Protein AF-K5YLR8-F1 (afdb_monomer_lite)

Structure (mmCIF, N/CA/C/O backbone):
data_AF-K5YLR8-F1
#
_entry.id   AF-K5YLR8-F1
#
loop_
_atom_site.group_PDB
_atom_site.id
_atom_site.type_symbol
_atom_site.label_atom_id
_atom_site.label_alt_id
_atom_site.label_comp_id
_atom_site.label_asym_id
_atom_site.label_entity_id
_atom_site.label_seq_id
_atom_site.pdbx_PDB_ins_code
_atom_site.Cartn_x
_atom_site.Cartn_y
_atom_site.Cartn_z
_atom_site.occupancy
_atom_site.B_iso_or_equiv
_atom_site.auth_seq_id
_atom_site.auth_comp_id
_atom_site.auth_asym_id
_atom_site.auth_atom_id
_atom_site.pdbx_PDB_model_num
ATOM 1 N N . MET A 1 1 ? 2.229 18.734 -7.502 1.00 54.44 1 MET A N 1
ATOM 2 C CA . MET A 1 1 ? 1.884 17.653 -8.452 1.00 54.44 1 MET A CA 1
ATOM 3 C C . MET A 1 1 ? 0.857 16.774 -7.764 1.00 54.44 1 MET A C 1
ATOM 5 O O . MET A 1 1 ? 1.043 16.516 -6.584 1.00 54.44 1 MET A O 1
ATOM 9 N N . SER A 1 2 ? -0.233 16.396 -8.428 1.00 61.97 2 SER A N 1
ATOM 10 C CA . SER A 1 2 ? -1.223 15.482 -7.848 1.00 61.97 2 SER A CA 1
ATOM 11 C C . SER A 1 2 ? -0.869 14.034 -8.193 1.00 61.97 2 SER A C 1
ATOM 13 O O . SER A 1 2 ? -0.402 13.747 -9.297 1.00 61.97 2 SER A O 1
ATOM 15 N N . SER A 1 3 ? -1.099 13.131 -7.247 1.00 78.00 3 SER A N 1
ATOM 16 C CA . SER A 1 3 ? -1.013 11.685 -7.450 1.00 78.00 3 SER A CA 1
ATOM 17 C C . SER A 1 3 ? -2.386 11.089 -7.185 1.00 78.00 3 SER A C 1
ATOM 19 O O . SER A 1 3 ? -3.079 11.519 -6.264 1.00 78.00 3 SER A O 1
ATOM 21 N N . ALA A 1 4 ? -2.792 10.114 -7.991 1.00 84.69 4 ALA A N 1
ATOM 22 C CA . ALA A 1 4 ? -3.932 9.280 -7.650 1.00 84.69 4 ALA A CA 1
ATOM 23 C C . ALA A 1 4 ? -3.476 8.310 -6.556 1.00 84.69 4 ALA A C 1
ATOM 25 O O . ALA A 1 4 ? -2.554 7.525 -6.784 1.00 84.69 4 ALA A O 1
ATOM 26 N N . VAL A 1 5 ? -4.093 8.403 -5.380 1.00 88.06 5 VAL A N 1
ATOM 27 C CA . VAL A 1 5 ? -3.802 7.547 -4.226 1.00 88.06 5 VAL A CA 1
ATOM 28 C C . VAL A 1 5 ? -4.951 6.567 -4.061 1.00 88.06 5 VAL A C 1
ATOM 30 O O . VAL A 1 5 ? -6.117 6.955 -4.050 1.00 88.06 5 VAL A O 1
ATOM 33 N N . SER A 1 6 ? -4.620 5.286 -3.982 1.00 89.88 6 SER A N 1
ATOM 34 C CA . SER A 1 6 ? -5.561 4.218 -3.677 1.00 89.88 6 SER A CA 1
ATOM 35 C C . SER A 1 6 ? -5.083 3.508 -2.420 1.00 89.88 6 SER A C 1
ATOM 37 O O . SER A 1 6 ? -4.062 2.829 -2.446 1.00 89.88 6 SER A O 1
ATOM 39 N N . TRP A 1 7 ? -5.835 3.678 -1.338 1.00 92.12 7 TRP A N 1
ATOM 40 C CA . TRP A 1 7 ? -5.604 3.024 -0.056 1.00 92.12 7 TRP A CA 1
ATOM 41 C C . TRP A 1 7 ? -6.664 1.948 0.167 1.00 92.12 7 TRP A C 1
ATOM 43 O O . TRP A 1 7 ? -7.861 2.208 0.013 1.00 92.12 7 TRP A O 1
ATOM 53 N N . LEU A 1 8 ? -6.241 0.743 0.546 1.00 94.25 8 LEU A N 1
ATOM 54 C CA . LEU A 1 8 ? -7.136 -0.316 0.998 1.00 94.25 8 LEU A CA 1
ATOM 55 C C . LEU A 1 8 ? -6.575 -0.966 2.254 1.00 94.25 8 LEU A C 1
ATOM 57 O O . LEU A 1 8 ? -5.470 -1.506 2.246 1.00 94.25 8 LEU A O 1
ATOM 61 N N . GLN A 1 9 ? -7.375 -0.966 3.314 1.00 92.38 9 GLN A N 1
ATOM 62 C CA . GLN A 1 9 ? -7.019 -1.556 4.594 1.00 92.38 9 GLN A CA 1
ATOM 63 C C . GLN A 1 9 ? -8.002 -2.667 4.966 1.00 92.38 9 GLN A C 1
ATOM 65 O O . GLN A 1 9 ? -9.221 -2.504 4.875 1.00 92.38 9 GLN A O 1
ATOM 70 N N . GLY A 1 10 ? -7.432 -3.808 5.355 1.00 90.94 10 GLY A N 1
ATOM 71 C CA . GLY A 1 10 ? -8.123 -4.924 5.986 1.00 90.94 10 GLY A CA 1
ATOM 72 C C . GLY A 1 10 ? -7.959 -4.877 7.510 1.00 90.94 10 GLY A C 1
ATOM 73 O O . GLY A 1 10 ? -7.678 -3.815 8.057 1.00 90.94 10 GLY A O 1
ATOM 74 N N . PRO A 1 11 ? -8.091 -6.010 8.222 1.00 89.81 11 PRO A N 1
ATOM 75 C CA . PRO A 1 11 ? -7.970 -6.015 9.681 1.00 89.81 11 PRO A CA 1
ATOM 76 C C . PRO A 1 11 ? -6.610 -5.499 10.181 1.00 89.81 11 PRO A C 1
ATOM 78 O O . PRO A 1 11 ? -6.561 -4.543 10.945 1.00 89.81 11 PRO A O 1
ATOM 81 N N . GLU A 1 12 ? -5.511 -6.101 9.714 1.00 92.50 12 GLU A N 1
ATOM 82 C CA . GLU A 1 12 ? -4.147 -5.764 10.163 1.00 92.50 12 GLU A CA 1
ATOM 83 C C . GLU A 1 12 ? -3.214 -5.336 9.027 1.00 92.50 12 GLU A C 1
ATOM 85 O O . GLU A 1 12 ? -2.143 -4.798 9.295 1.00 92.50 12 GLU A O 1
ATOM 90 N N . LEU A 1 13 ? -3.584 -5.594 7.766 1.00 97.75 13 LEU A N 1
ATOM 91 C CA . LEU A 1 13 ? -2.745 -5.276 6.608 1.00 97.75 13 LEU A CA 1
ATOM 92 C C . LEU A 1 13 ? -3.381 -4.210 5.740 1.00 97.75 13 LEU A C 1
ATOM 94 O O . LEU A 1 13 ? -4.607 -4.131 5.623 1.00 97.75 13 LEU A O 1
ATOM 98 N N . PHE A 1 14 ? -2.525 -3.464 5.062 1.00 97.38 14 PHE A N 1
ATOM 99 C CA . PHE A 1 14 ? -2.923 -2.439 4.117 1.00 97.38 14 PHE A CA 1
ATOM 100 C C . PHE A 1 14 ? -2.124 -2.534 2.815 1.00 97.38 14 PHE A C 1
ATOM 102 O O . PHE A 1 14 ? -1.049 -3.141 2.757 1.00 97.38 14 PHE A O 1
ATOM 109 N N . VAL A 1 15 ? -2.665 -1.904 1.777 1.00 97.88 15 VAL A N 1
ATOM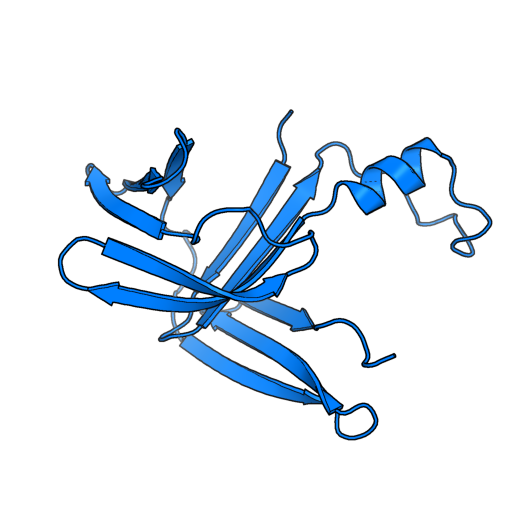 110 C CA . VAL A 1 15 ? -1.974 -1.592 0.528 1.00 97.88 15 VAL A CA 1
ATOM 111 C C . VAL A 1 15 ? -2.248 -0.128 0.180 1.00 97.88 15 VAL A C 1
ATOM 113 O O . VAL A 1 15 ? -3.405 0.285 0.126 1.00 97.88 15 VAL A O 1
ATOM 116 N N . ASP A 1 16 ? -1.183 0.626 -0.084 1.00 95.38 16 ASP A N 1
ATOM 117 C CA . ASP A 1 16 ? -1.211 1.990 -0.616 1.00 95.38 16 ASP A CA 1
ATOM 118 C C . ASP A 1 16 ? -0.538 1.992 -1.998 1.00 95.38 16 ASP A C 1
ATOM 120 O O . ASP A 1 16 ? 0.617 1.582 -2.143 1.00 95.38 16 ASP A O 1
ATOM 124 N N . LEU A 1 17 ? -1.268 2.420 -3.030 1.00 93.69 17 LEU A N 1
ATOM 125 C CA . LEU A 1 17 ? -0.753 2.593 -4.388 1.00 93.69 17 LEU A CA 1
ATOM 126 C C . LEU A 1 17 ? -0.870 4.059 -4.798 1.00 93.69 17 LEU A C 1
ATOM 128 O O . LEU A 1 17 ? -1.969 4.619 -4.802 1.00 93.69 17 LEU A O 1
ATOM 132 N N . ARG A 1 18 ? 0.247 4.661 -5.224 1.00 92.62 18 ARG A N 1
ATOM 133 C CA . ARG A 1 18 ? 0.295 6.063 -5.658 1.00 92.62 18 ARG A CA 1
ATOM 134 C C . ARG A 1 18 ? 0.830 6.165 -7.074 1.00 92.62 18 ARG A C 1
ATOM 136 O O . ARG A 1 18 ? 1.981 5.836 -7.359 1.00 92.62 18 ARG A O 1
ATOM 143 N N . GLN A 1 19 ? -0.007 6.659 -7.974 1.00 91.00 19 GLN A N 1
ATOM 144 C CA . GLN A 1 19 ? 0.357 6.851 -9.373 1.00 91.00 19 GLN A CA 1
ATOM 145 C C . GLN A 1 19 ? 0.427 8.344 -9.684 1.00 91.00 19 GLN A C 1
ATOM 147 O O . GLN A 1 19 ? -0.502 9.073 -9.319 1.00 91.00 19 GLN A O 1
ATOM 152 N N . PRO A 1 20 ? 1.480 8.825 -10.369 1.00 91.38 20 PRO A N 1
ATOM 153 C CA . PRO A 1 20 ? 1.514 10.210 -10.806 1.00 91.38 20 PRO A CA 1
ATOM 154 C C . PRO A 1 20 ? 0.323 10.505 -11.722 1.00 91.38 20 PRO A C 1
ATOM 156 O O . PRO A 1 20 ? -0.129 9.642 -12.481 1.00 91.38 20 PRO A O 1
ATOM 159 N N . ALA A 1 21 ? -0.187 11.735 -11.683 1.00 87.88 21 ALA A N 1
ATOM 160 C CA . ALA A 1 21 ? -1.197 12.174 -12.638 1.00 87.88 21 ALA A CA 1
ATOM 161 C C . ALA A 1 21 ? -0.702 12.065 -14.097 1.00 87.88 21 ALA A C 1
ATOM 163 O O . ALA A 1 21 ? 0.484 11.865 -14.366 1.00 87.88 21 ALA A O 1
ATOM 164 N N . ALA A 1 22 ? -1.627 12.221 -15.048 1.00 87.62 22 ALA A N 1
ATOM 165 C CA . ALA A 1 22 ? -1.334 12.237 -16.484 1.00 87.62 22 ALA A CA 1
ATOM 166 C C . ALA A 1 22 ? -0.597 10.979 -16.986 1.00 87.62 22 ALA A C 1
ATOM 168 O O . ALA A 1 22 ? 0.411 11.070 -17.686 1.00 87.62 22 ALA A O 1
ATOM 169 N N . ARG A 1 23 ? -1.123 9.795 -16.636 1.00 87.25 23 ARG A N 1
ATOM 170 C CA . ARG A 1 23 ? -0.604 8.506 -17.111 1.00 87.25 23 ARG A CA 1
ATOM 171 C C . ARG A 1 23 ? -0.457 8.495 -18.644 1.00 87.25 23 ARG A C 1
ATOM 173 O O . ARG A 1 23 ? -1.472 8.626 -19.331 1.00 87.25 23 ARG A O 1
ATOM 180 N N . PRO A 1 24 ? 0.755 8.267 -19.186 1.00 85.50 24 PRO A N 1
ATOM 181 C CA . PRO A 1 24 ? 0.956 8.090 -20.618 1.00 85.50 24 PRO A CA 1
ATOM 182 C C . PRO A 1 24 ? 0.218 6.857 -21.154 1.00 85.50 24 PRO A C 1
ATOM 184 O O . PRO A 1 24 ? 0.021 5.866 -20.447 1.00 85.50 24 PRO A O 1
ATOM 187 N N . GLY A 1 25 ? -0.162 6.889 -22.430 1.00 84.56 25 GLY A N 1
ATOM 188 C CA . GLY A 1 25 ? -0.667 5.704 -23.118 1.00 84.56 25 GLY A CA 1
ATOM 189 C C . GLY A 1 25 ? 0.460 4.701 -23.376 1.00 84.56 25 GLY A C 1
ATOM 190 O O . GLY A 1 25 ? 1.445 5.041 -24.021 1.00 84.56 25 GLY A O 1
ATOM 191 N N . PHE A 1 26 ? 0.301 3.459 -22.907 1.00 84.50 26 PHE A N 1
ATOM 192 C CA . PHE A 1 26 ? 1.281 2.376 -23.109 1.00 84.50 26 PHE A CA 1
ATOM 193 C C . PHE A 1 26 ? 0.834 1.326 -24.139 1.00 84.50 26 PHE A C 1
ATOM 195 O O . PHE A 1 26 ? 1.564 0.378 -24.402 1.00 84.50 26 PHE A O 1
ATOM 202 N N . CYS A 1 27 ? -0.357 1.468 -24.732 1.00 78.94 27 CYS A N 1
ATOM 203 C CA . CYS A 1 27 ? -0.949 0.463 -25.626 1.00 78.94 27 CYS A CA 1
ATOM 204 C C . CYS A 1 27 ? -0.121 0.168 -26.888 1.00 78.94 27 CYS A C 1
ATOM 206 O O . CYS A 1 27 ? -0.277 -0.899 -27.472 1.00 78.94 27 CYS A O 1
ATOM 208 N N . LEU A 1 28 ? 0.752 1.094 -27.292 1.00 77.12 28 LEU A N 1
ATOM 209 C CA . LEU A 1 28 ? 1.606 0.981 -28.475 1.00 77.12 28 LEU A CA 1
ATOM 210 C C . LEU A 1 28 ? 3.094 0.851 -28.126 1.00 77.12 28 LEU A C 1
ATOM 212 O O . LEU A 1 28 ? 3.926 1.069 -28.999 1.00 77.12 28 LEU A O 1
ATOM 216 N N . VAL A 1 29 ? 3.441 0.536 -26.871 1.00 80.69 29 VAL A N 1
ATOM 217 C CA . VAL A 1 29 ? 4.831 0.315 -26.446 1.00 80.69 29 VAL A CA 1
ATOM 218 C C . VAL A 1 29 ? 5.070 -1.198 -26.324 1.00 80.69 29 VAL A C 1
ATOM 220 O O . VAL A 1 29 ? 4.631 -1.795 -25.341 1.00 80.69 29 VAL A O 1
ATOM 223 N N . PRO A 1 30 ? 5.739 -1.841 -27.303 1.00 76.25 30 PRO A N 1
ATOM 224 C CA . PRO A 1 30 ? 5.926 -3.295 -27.322 1.00 76.25 30 PRO A CA 1
ATOM 225 C C . PRO A 1 30 ? 6.810 -3.829 -26.187 1.00 76.25 30 PRO A C 1
ATOM 227 O O . PRO A 1 30 ? 6.746 -5.015 -25.867 1.00 76.25 30 PRO A O 1
ATOM 230 N N . GLY A 1 31 ? 7.636 -2.980 -25.571 1.00 82.56 31 GLY A N 1
ATOM 231 C CA . GLY A 1 31 ? 8.465 -3.356 -24.431 1.00 82.56 31 GLY A CA 1
ATOM 232 C C . GLY A 1 31 ? 9.233 -2.188 -23.816 1.00 82.56 31 GLY A C 1
ATOM 233 O O . GLY A 1 31 ? 9.263 -1.085 -24.358 1.00 82.56 31 GLY A O 1
ATOM 234 N N . PHE A 1 32 ? 9.888 -2.450 -22.680 1.00 81.69 32 PHE A N 1
ATOM 235 C CA . PHE A 1 32 ? 10.615 -1.437 -21.902 1.00 81.69 32 PHE A CA 1
ATOM 236 C C . PHE A 1 32 ? 11.654 -0.661 -22.719 1.00 81.69 32 PHE A C 1
ATOM 238 O O . PHE A 1 32 ? 11.757 0.548 -22.565 1.00 81.69 32 PHE A O 1
ATOM 245 N N . ALA A 1 33 ? 12.366 -1.325 -23.635 1.00 86.62 33 ALA A N 1
ATOM 246 C CA . ALA A 1 33 ? 13.408 -0.702 -24.457 1.00 86.62 33 ALA A CA 1
ATOM 247 C C . ALA A 1 33 ? 12.893 0.374 -25.437 1.00 86.62 33 ALA A C 1
ATOM 249 O O . ALA A 1 33 ? 13.690 1.041 -26.088 1.00 86.62 33 ALA A O 1
ATO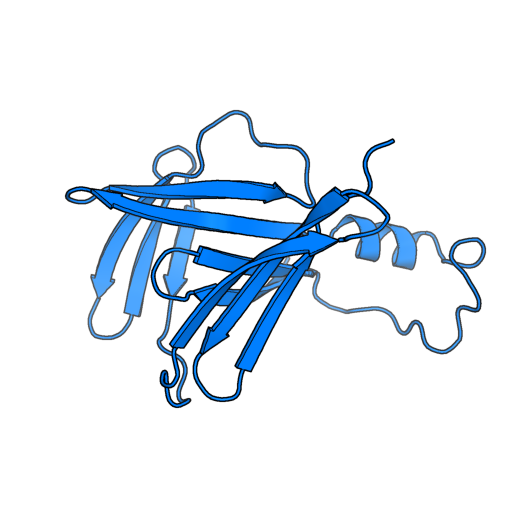M 250 N N . GLN A 1 34 ? 11.574 0.508 -25.590 1.00 88.00 34 GLN A N 1
ATOM 251 C CA . GLN A 1 34 ? 10.926 1.458 -26.499 1.00 88.00 34 GLN A CA 1
ATOM 252 C C . GLN A 1 34 ? 10.137 2.531 -25.739 1.00 88.00 34 GLN A C 1
ATOM 254 O O . GLN A 1 34 ? 9.343 3.259 -26.338 1.00 88.00 34 GLN A O 1
ATOM 259 N N . LEU A 1 35 ? 10.320 2.626 -24.419 1.00 90.06 35 LEU A N 1
ATOM 260 C CA . LEU A 1 35 ? 9.742 3.708 -23.638 1.00 90.06 35 LEU A CA 1
ATOM 261 C C . LEU A 1 35 ? 10.427 5.028 -23.997 1.00 90.06 35 LEU A C 1
ATOM 263 O O . LEU A 1 35 ? 11.642 5.110 -24.156 1.00 90.06 35 LEU A O 1
ATOM 267 N N . SER A 1 36 ? 9.634 6.091 -24.115 1.00 89.62 36 SER A N 1
ATOM 268 C CA . SER A 1 36 ? 10.199 7.435 -24.136 1.00 89.62 36 SER A CA 1
ATOM 269 C C . SER A 1 36 ? 10.707 7.792 -22.741 1.00 89.62 36 SER A C 1
ATOM 271 O O . SER A 1 36 ? 10.144 7.345 -21.742 1.00 89.62 36 SER A O 1
ATOM 273 N N . ILE A 1 37 ? 11.692 8.687 -22.657 1.00 90.19 37 ILE A N 1
ATOM 274 C CA . ILE A 1 37 ? 12.194 9.213 -21.375 1.00 90.19 37 ILE A CA 1
ATOM 275 C C . ILE A 1 37 ? 11.045 9.740 -20.499 1.00 90.19 37 ILE A C 1
ATOM 277 O O . ILE A 1 37 ? 11.032 9.529 -19.288 1.00 90.19 37 ILE A O 1
ATOM 281 N N . ALA A 1 38 ? 10.041 10.391 -21.097 1.00 89.44 38 ALA A N 1
ATOM 282 C CA . ALA A 1 38 ? 8.868 10.868 -20.366 1.00 89.44 38 ALA A CA 1
ATOM 283 C C . ALA A 1 38 ? 8.048 9.717 -19.752 1.00 89.44 38 ALA A C 1
ATOM 285 O O . ALA A 1 38 ? 7.592 9.823 -18.614 1.00 89.44 38 ALA A O 1
ATOM 286 N N . ALA A 1 39 ? 7.881 8.610 -20.480 1.00 90.38 39 ALA A N 1
ATOM 287 C CA . ALA A 1 39 ? 7.178 7.430 -19.990 1.00 90.38 39 ALA A CA 1
ATOM 288 C C . ALA A 1 39 ? 7.978 6.695 -18.902 1.00 90.38 39 ALA A C 1
ATOM 290 O O . ALA A 1 39 ? 7.399 6.293 -17.894 1.00 90.38 39 ALA A O 1
ATOM 291 N N . GLU A 1 40 ? 9.298 6.577 -19.059 1.00 91.25 40 GLU A N 1
ATOM 292 C CA . GLU A 1 40 ? 10.191 6.030 -18.027 1.00 91.25 40 GLU A CA 1
ATOM 293 C C . GLU A 1 40 ? 10.155 6.871 -16.750 1.00 91.25 40 GLU A C 1
ATOM 295 O O . GLU A 1 40 ? 9.977 6.333 -15.659 1.00 91.25 40 GLU A O 1
ATOM 300 N N . THR A 1 41 ? 10.240 8.196 -16.887 1.00 91.31 41 THR A N 1
ATOM 301 C CA . THR A 1 41 ? 10.170 9.141 -15.762 1.00 91.31 41 THR A CA 1
ATOM 302 C C . THR A 1 41 ? 8.838 9.015 -15.027 1.00 91.31 41 THR A C 1
ATOM 304 O O . THR A 1 41 ? 8.805 8.984 -13.797 1.00 91.31 41 THR A O 1
ATOM 307 N N . TRP A 1 42 ? 7.730 8.884 -15.763 1.00 92.25 42 TRP A N 1
ATOM 308 C CA . TRP A 1 42 ? 6.417 8.661 -15.161 1.00 92.25 42 TRP A CA 1
ATOM 309 C C . TRP A 1 42 ? 6.350 7.323 -14.411 1.00 92.25 42 TRP A C 1
ATOM 311 O O . TRP A 1 42 ? 5.879 7.279 -13.275 1.00 92.25 42 TRP A O 1
ATOM 321 N N . LEU A 1 43 ? 6.858 6.237 -15.009 1.00 89.94 43 LEU A N 1
ATOM 322 C CA . LEU A 1 43 ? 6.889 4.915 -14.374 1.00 89.94 43 LEU A CA 1
ATOM 323 C C . LEU A 1 43 ? 7.744 4.908 -13.103 1.00 89.94 43 LEU A C 1
ATOM 325 O O . LEU A 1 43 ? 7.335 4.293 -12.118 1.00 89.94 43 LEU A O 1
ATOM 329 N N . ALA A 1 44 ? 8.888 5.596 -13.117 1.00 90.25 44 ALA A N 1
ATOM 330 C CA . ALA A 1 44 ? 9.787 5.740 -11.973 1.00 90.25 44 ALA A CA 1
ATOM 331 C C . ALA A 1 44 ? 9.180 6.586 -10.842 1.00 90.25 44 ALA A C 1
ATOM 333 O O . ALA A 1 44 ? 9.507 6.384 -9.673 1.00 90.25 44 ALA A O 1
ATOM 334 N N . GLY A 1 45 ? 8.271 7.504 -11.180 1.00 90.69 45 GLY A N 1
ATOM 335 C CA . GLY A 1 45 ? 7.527 8.309 -10.215 1.00 90.69 45 GLY A CA 1
ATOM 336 C C . GLY A 1 45 ? 6.403 7.560 -9.495 1.00 90.69 45 GLY A C 1
ATOM 337 O O . GLY A 1 45 ? 5.820 8.115 -8.564 1.00 90.69 45 GLY A O 1
ATOM 338 N N . GLN A 1 46 ? 6.073 6.328 -9.900 1.00 91.69 46 GLN A N 1
ATOM 339 C CA . GLN A 1 46 ? 5.106 5.504 -9.173 1.00 91.69 46 GLN A CA 1
ATOM 340 C C . GLN A 1 46 ? 5.631 5.162 -7.783 1.00 91.69 46 GLN A C 1
ATOM 342 O O . GLN A 1 46 ? 6.791 4.793 -7.609 1.00 91.69 46 GLN A O 1
ATOM 347 N N . GLN A 1 47 ? 4.758 5.258 -6.793 1.00 92.81 47 GLN A N 1
ATOM 348 C CA . GLN A 1 47 ? 5.063 4.921 -5.411 1.00 92.81 47 GLN A CA 1
ATOM 349 C C . GLN A 1 47 ? 4.013 3.944 -4.894 1.00 92.81 47 GLN A C 1
ATOM 351 O O . GLN A 1 47 ? 2.986 3.688 -5.528 1.00 92.81 47 GLN A O 1
ATOM 356 N N . GLY A 1 48 ? 4.280 3.389 -3.728 1.00 93.69 48 GLY A N 1
ATOM 357 C CA . GLY A 1 48 ? 3.341 2.524 -3.047 1.00 93.69 48 GLY A CA 1
ATOM 358 C C . GLY A 1 48 ? 4.069 1.583 -2.118 1.00 93.69 48 GLY A C 1
ATOM 359 O O . GLY A 1 48 ? 5.261 1.312 -2.283 1.00 93.69 48 GLY A O 1
ATOM 360 N N . PHE A 1 49 ? 3.336 1.112 -1.131 1.00 95.75 49 PHE A N 1
ATOM 361 C CA . PHE A 1 49 ? 3.855 0.256 -0.090 1.00 95.75 49 PHE A CA 1
ATOM 362 C C . PHE A 1 49 ? 2.715 -0.555 0.524 1.00 95.75 49 PHE A C 1
ATOM 364 O O . PHE A 1 49 ? 1.533 -0.245 0.370 1.00 95.75 49 PHE A O 1
ATOM 371 N N . ALA A 1 50 ? 3.073 -1.651 1.177 1.00 97.75 50 ALA A N 1
ATOM 372 C CA . ALA A 1 50 ? 2.129 -2.535 1.838 1.00 97.75 50 ALA A CA 1
ATOM 373 C C . ALA A 1 50 ? 2.782 -3.181 3.053 1.00 97.75 50 ALA A C 1
ATOM 375 O O . ALA A 1 50 ? 3.998 -3.391 3.087 1.00 97.75 50 ALA A O 1
ATOM 376 N N . GLY A 1 51 ? 1.967 -3.536 4.037 1.00 97.56 51 GLY A N 1
ATOM 377 C CA . GLY A 1 51 ? 2.456 -4.149 5.263 1.00 97.56 51 GLY A CA 1
ATOM 378 C C . GLY A 1 51 ? 1.416 -4.135 6.364 1.00 97.56 51 GLY A C 1
ATOM 379 O O . GLY A 1 51 ? 0.217 -4.156 6.075 1.00 97.56 51 GLY A O 1
ATOM 380 N N . SER A 1 52 ? 1.876 -4.121 7.612 1.00 97.44 52 SER A N 1
ATOM 381 C CA . SER A 1 52 ? 1.019 -4.068 8.793 1.00 97.44 52 SER A CA 1
ATOM 382 C C . SER A 1 52 ? 0.730 -2.644 9.242 1.00 97.44 52 SER A C 1
ATOM 384 O O . SER A 1 52 ? 1.602 -1.776 9.250 1.00 97.44 52 SER A O 1
ATOM 386 N N . PHE A 1 53 ? -0.505 -2.438 9.678 1.00 95.62 53 PHE A N 1
ATOM 387 C CA . PHE A 1 53 ? -0.963 -1.209 10.299 1.00 95.62 53 PHE A CA 1
ATOM 388 C C . PHE A 1 53 ? -1.282 -1.472 11.769 1.00 95.62 53 PHE A C 1
ATOM 390 O O . PHE A 1 53 ? -2.006 -2.413 12.099 1.00 95.62 53 PHE A O 1
ATOM 397 N N . HIS A 1 54 ? -0.742 -0.640 12.655 1.00 94.50 54 HIS A N 1
ATOM 398 C CA . HIS A 1 54 ? -0.981 -0.742 14.088 1.00 94.50 54 HIS A CA 1
ATOM 399 C C . HIS A 1 54 ? -1.310 0.626 14.675 1.00 94.50 54 HIS A C 1
ATOM 401 O O . HIS A 1 54 ? -0.678 1.619 14.324 1.00 94.50 54 HIS A O 1
ATOM 407 N N . VAL A 1 55 ? -2.265 0.667 15.604 1.00 92.81 55 VAL A N 1
ATOM 408 C CA . VAL A 1 55 ? -2.586 1.871 16.376 1.00 92.81 55 VAL A CA 1
ATOM 409 C C . VAL A 1 55 ? -2.431 1.561 17.855 1.00 92.81 55 VAL A C 1
ATOM 411 O O . VAL A 1 55 ? -3.122 0.695 18.390 1.00 92.81 55 VAL A O 1
ATOM 414 N N . ALA A 1 56 ? -1.548 2.302 18.519 1.00 92.75 56 ALA A N 1
ATOM 415 C CA . ALA A 1 56 ? -1.370 2.263 19.962 1.00 92.75 56 ALA A CA 1
ATOM 416 C C . ALA A 1 56 ? -1.600 3.662 20.539 1.00 92.75 56 ALA A C 1
ATOM 418 O O . ALA A 1 56 ? -0.898 4.614 20.196 1.00 92.75 56 ALA A O 1
ATOM 419 N N . GLN A 1 57 ? -2.576 3.781 21.443 1.00 87.44 57 GLN A N 1
ATOM 420 C CA . GLN A 1 57 ? -3.012 5.056 22.026 1.00 87.44 57 GLN A CA 1
ATOM 421 C C . GLN A 1 57 ? -3.463 6.050 20.943 1.00 87.44 57 GLN A C 1
ATOM 423 O O . GLN A 1 57 ? -4.587 5.948 20.468 1.00 87.44 57 GLN A O 1
ATOM 428 N N . ASN A 1 58 ? -2.591 6.982 20.550 1.00 86.56 58 ASN A N 1
ATOM 429 C CA . ASN A 1 58 ? -2.843 7.970 19.499 1.00 86.56 58 ASN A CA 1
ATOM 430 C C . ASN A 1 58 ? -1.786 7.934 18.380 1.00 86.56 58 ASN A C 1
ATOM 432 O O . ASN A 1 58 ? -1.693 8.860 17.580 1.00 86.56 58 ASN A O 1
ATOM 436 N N . ARG A 1 59 ? -0.942 6.898 18.361 1.00 94.56 59 ARG A N 1
ATOM 437 C CA . ARG A 1 59 ? 0.099 6.705 17.354 1.00 94.56 59 ARG A CA 1
ATOM 438 C C . ARG A 1 59 ? -0.332 5.601 16.408 1.00 94.56 59 ARG A C 1
ATOM 440 O O . ARG A 1 59 ? -0.513 4.463 16.839 1.00 94.56 59 ARG A O 1
ATOM 447 N N . ALA A 1 60 ? -0.464 5.955 15.142 1.00 95.25 60 ALA A N 1
ATOM 448 C CA . ALA A 1 60 ? -0.550 5.015 14.047 1.00 95.25 60 ALA A CA 1
ATOM 449 C C . ALA A 1 60 ? 0.858 4.750 13.501 1.00 95.25 60 ALA A C 1
ATOM 451 O O . ALA A 1 60 ? 1.661 5.676 13.353 1.00 95.25 60 ALA A O 1
ATOM 452 N N . THR A 1 61 ? 1.153 3.482 13.234 1.00 95.88 61 THR A N 1
ATOM 453 C CA . THR A 1 61 ? 2.430 3.020 12.692 1.00 95.88 61 THR A CA 1
ATOM 454 C C . THR A 1 61 ? 2.166 2.148 11.472 1.00 95.88 61 THR A C 1
ATOM 456 O O . THR A 1 61 ? 1.424 1.161 11.543 1.00 95.88 61 THR A O 1
ATOM 459 N N . TRP A 1 62 ? 2.832 2.486 10.372 1.00 95.31 62 TRP A N 1
ATOM 460 C CA . TRP A 1 62 ? 2.796 1.765 9.108 1.00 95.31 62 TRP A CA 1
ATOM 461 C C . TRP A 1 62 ? 4.111 1.010 8.926 1.00 95.31 62 TRP A C 1
ATOM 463 O O . TRP A 1 62 ? 5.148 1.566 8.569 1.00 95.31 62 TRP A O 1
ATOM 473 N N . GLN A 1 63 ? 4.093 -0.294 9.185 1.00 95.44 63 GLN A N 1
ATOM 474 C CA . GLN A 1 63 ? 5.264 -1.141 8.975 1.00 95.44 63 GLN A CA 1
ATOM 475 C C . GLN A 1 63 ? 5.292 -1.607 7.525 1.00 95.44 63 GLN A C 1
ATOM 477 O O . GLN A 1 63 ? 4.526 -2.484 7.136 1.00 95.44 63 GLN A O 1
ATOM 482 N N . ARG A 1 64 ? 6.177 -1.021 6.717 1.00 94.81 64 ARG A N 1
ATOM 483 C CA . ARG A 1 64 ? 6.287 -1.318 5.284 1.00 94.81 64 ARG A CA 1
ATOM 484 C C . ARG A 1 64 ? 7.073 -2.610 5.049 1.00 94.81 64 ARG A C 1
ATOM 486 O O . ARG A 1 64 ? 8.295 -2.634 5.156 1.00 94.81 64 ARG A O 1
ATOM 493 N N . GLU A 1 65 ? 6.367 -3.689 4.719 1.00 95.25 65 GLU A N 1
ATOM 494 C CA . GLU A 1 65 ? 6.961 -4.981 4.332 1.00 95.25 65 GLU A CA 1
ATOM 495 C C . GLU A 1 65 ? 7.339 -5.015 2.844 1.00 95.25 65 GLU A C 1
ATOM 497 O O . GLU A 1 65 ? 8.281 -5.698 2.440 1.00 95.25 65 GLU A O 1
ATOM 502 N N . ILE A 1 66 ? 6.588 -4.282 2.023 1.00 95.56 66 ILE A N 1
ATOM 503 C CA . ILE A 1 66 ? 6.845 -4.047 0.604 1.00 95.56 66 ILE A CA 1
ATOM 504 C C . ILE A 1 66 ? 6.879 -2.534 0.407 1.00 95.56 66 ILE A C 1
ATOM 506 O O . ILE A 1 66 ? 5.926 -1.860 0.786 1.00 95.56 66 ILE A O 1
ATOM 510 N N . ASP A 1 67 ? 7.935 -2.017 -0.220 1.00 94.31 67 ASP A N 1
ATOM 511 C CA . ASP A 1 67 ? 8.035 -0.614 -0.634 1.00 94.31 67 ASP A CA 1
ATOM 512 C C . ASP A 1 67 ? 8.544 -0.540 -2.083 1.00 94.31 67 ASP A C 1
ATOM 514 O O . ASP A 1 67 ? 9.456 -1.277 -2.487 1.00 94.31 67 ASP A O 1
ATOM 518 N N . TYR A 1 68 ? 7.906 0.300 -2.896 1.00 92.56 68 TYR A N 1
ATOM 519 C CA . TYR A 1 68 ? 8.291 0.534 -4.286 1.00 92.56 68 TYR A CA 1
ATOM 520 C C . TYR A 1 68 ? 9.294 1.673 -4.448 1.00 92.56 68 TYR A C 1
ATOM 522 O O . TYR A 1 68 ? 9.936 1.746 -5.502 1.00 92.56 68 TYR A O 1
ATOM 530 N N . GLN A 1 69 ? 9.489 2.480 -3.406 1.00 89.81 69 GLN A N 1
ATOM 531 C CA . GLN A 1 69 ? 10.524 3.499 -3.304 1.00 89.81 69 GLN A CA 1
ATOM 532 C C . GLN A 1 69 ? 11.569 3.102 -2.246 1.00 89.81 69 GLN A C 1
ATOM 534 O O . GLN A 1 69 ? 11.321 2.229 -1.412 1.00 89.81 69 GLN A O 1
ATOM 539 N N . PRO A 1 70 ? 12.783 3.678 -2.287 1.00 87.81 70 PRO A N 1
ATOM 540 C CA . PRO A 1 70 ? 13.751 3.491 -1.214 1.00 87.81 70 PRO A CA 1
ATOM 541 C C . PRO A 1 70 ? 13.152 3.914 0.137 1.00 87.81 70 PRO A C 1
ATOM 543 O O . PRO A 1 70 ? 12.448 4.926 0.186 1.00 87.81 70 PRO A O 1
ATOM 546 N N . PRO A 1 71 ? 13.435 3.182 1.230 1.00 84.75 71 PRO A N 1
ATOM 547 C CA . PRO A 1 71 ? 12.927 3.544 2.544 1.00 84.75 71 PRO A CA 1
ATOM 548 C C . PRO A 1 71 ? 13.413 4.942 2.940 1.00 84.75 71 PRO A C 1
ATOM 550 O O . PRO A 1 71 ? 14.568 5.310 2.705 1.00 84.75 71 PRO A O 1
ATOM 553 N N . GLY A 1 72 ? 12.514 5.718 3.544 1.00 82.94 72 GLY A N 1
ATOM 554 C CA . GLY A 1 72 ? 12.837 7.031 4.090 1.00 82.94 72 GLY A CA 1
ATOM 555 C C . GLY A 1 72 ? 13.750 6.950 5.323 1.00 82.94 72 GLY A C 1
ATOM 556 O O . GLY A 1 72 ? 13.939 5.877 5.897 1.00 82.94 72 GLY A O 1
ATOM 557 N N . PRO A 1 73 ? 14.311 8.090 5.766 1.00 87.12 73 PRO A N 1
ATOM 558 C CA . PRO A 1 73 ? 15.207 8.142 6.923 1.00 87.12 73 PRO A CA 1
ATOM 559 C C . PRO A 1 73 ? 14.487 7.962 8.269 1.00 87.12 73 PRO A C 1
ATOM 561 O O . PRO A 1 73 ? 15.142 7.750 9.288 1.00 87.12 73 PRO A O 1
ATOM 564 N N . THR A 1 74 ? 13.159 8.078 8.292 1.00 90.94 74 THR A N 1
ATOM 565 C CA . THR A 1 74 ? 12.340 8.031 9.506 1.00 90.94 74 THR A CA 1
ATOM 566 C C . THR A 1 74 ? 11.268 6.947 9.405 1.00 90.94 74 THR A C 1
ATOM 568 O O . THR A 1 74 ? 10.848 6.617 8.293 1.00 90.94 74 THR A O 1
ATOM 571 N N . PRO A 1 75 ? 10.787 6.414 10.543 1.00 90.94 75 PRO A N 1
ATOM 572 C CA . PRO A 1 75 ? 9.614 5.547 10.566 1.00 90.94 75 PRO A CA 1
ATOM 573 C C . PRO A 1 75 ? 8.394 6.212 9.921 1.00 90.94 75 PRO A C 1
ATOM 575 O O . PRO A 1 75 ? 8.249 7.436 9.967 1.00 90.94 75 PRO A O 1
ATOM 578 N N . ASP A 1 76 ? 7.510 5.392 9.360 1.00 92.88 76 ASP A N 1
ATOM 579 C CA . ASP A 1 76 ? 6.218 5.842 8.853 1.00 92.88 76 ASP A CA 1
ATOM 580 C C . ASP A 1 76 ? 5.195 5.809 9.993 1.00 92.88 76 ASP A C 1
ATOM 582 O O . ASP A 1 76 ? 4.694 4.750 10.387 1.00 92.88 76 ASP A O 1
ATOM 586 N N . GLU A 1 77 ? 4.997 6.971 10.614 1.00 95.81 77 GLU A N 1
ATOM 587 C CA . GLU A 1 77 ? 4.161 7.151 11.796 1.00 95.81 77 GLU A CA 1
ATOM 588 C C . GLU A 1 77 ? 3.461 8.505 11.781 1.00 95.81 77 GLU A C 1
ATOM 590 O O . GLU A 1 77 ? 3.992 9.513 11.301 1.00 95.81 77 GLU A O 1
ATOM 595 N N . GLY A 1 78 ? 2.301 8.530 12.421 1.00 96.00 78 GLY A N 1
ATOM 596 C CA . GLY A 1 78 ? 1.400 9.665 12.433 1.00 96.00 78 GLY A CA 1
ATOM 597 C C . GLY A 1 78 ? 0.383 9.562 13.557 1.00 96.00 78 GLY A C 1
ATOM 598 O O . GLY A 1 78 ? 0.300 8.561 14.277 1.00 96.00 78 GLY A O 1
ATOM 599 N N . THR A 1 79 ? -0.378 10.629 13.730 1.00 96.69 79 THR A N 1
ATOM 600 C CA . THR A 1 79 ? -1.536 10.668 14.620 1.00 96.69 79 THR A CA 1
ATOM 601 C C . THR A 1 79 ? -2.810 10.688 13.790 1.00 96.69 79 THR A C 1
ATOM 603 O O . THR A 1 79 ? -2.838 11.240 12.691 1.00 96.69 79 THR A O 1
ATOM 606 N N . LEU A 1 80 ? -3.864 10.068 14.319 1.00 94.06 80 LEU A N 1
ATOM 607 C CA . LEU A 1 80 ? -5.159 9.962 13.658 1.00 94.06 80 LEU A CA 1
ATOM 608 C C . LEU A 1 80 ? -6.232 10.618 14.521 1.00 94.06 80 LEU A C 1
ATOM 610 O O . LEU A 1 80 ? -6.386 10.280 15.693 1.00 94.06 80 LEU A O 1
ATOM 614 N N . SER A 1 81 ? -7.000 11.530 13.938 1.00 93.88 81 SER A N 1
ATOM 615 C CA . SER A 1 81 ? -8.109 12.203 14.617 1.00 93.88 81 SER A CA 1
ATOM 616 C C . SER A 1 81 ? -9.313 12.345 13.700 1.00 93.88 81 SER A C 1
ATOM 618 O O . SER A 1 81 ? -9.165 12.549 12.501 1.00 93.88 81 SER A O 1
ATOM 620 N N . TRP A 1 82 ? -10.517 12.265 14.258 1.00 93.62 82 TRP A N 1
ATOM 621 C CA . TRP A 1 82 ? -11.748 12.440 13.491 1.00 93.62 82 TRP A CA 1
ATOM 622 C C . TRP A 1 82 ? -12.215 13.896 13.488 1.00 93.62 82 TRP A C 1
ATOM 624 O O . TRP A 1 82 ? -12.432 14.484 14.547 1.00 93.62 82 TRP A O 1
ATOM 634 N N . GLU A 1 83 ? -12.466 14.431 12.295 1.00 95.25 83 GLU A N 1
ATOM 635 C CA . GLU A 1 83 ? -13.165 15.695 12.061 1.00 95.25 83 GLU A CA 1
ATOM 636 C C . GLU A 1 83 ? -14.489 15.410 11.336 1.00 95.25 83 GLU A C 1
ATOM 638 O O . GLU A 1 83 ? -14.569 15.293 10.109 1.00 95.25 83 GLU A O 1
ATOM 643 N N . GLY A 1 84 ? -15.562 15.227 12.110 1.00 93.56 84 GLY A N 1
ATOM 644 C CA . GLY A 1 84 ? -16.851 14.794 11.571 1.00 93.56 84 GLY A CA 1
ATOM 645 C C . GLY A 1 84 ? -16.766 13.387 10.966 1.00 93.56 84 GLY A C 1
ATOM 646 O O . GLY A 1 84 ? -16.659 12.411 11.701 1.00 93.56 84 GLY A O 1
ATOM 647 N N . LYS A 1 85 ? -16.845 13.285 9.632 1.00 91.31 85 LYS A N 1
ATOM 648 C CA . LYS A 1 85 ? -16.714 12.020 8.873 1.00 91.31 85 LYS A CA 1
ATOM 649 C C . LYS A 1 85 ? -15.365 11.868 8.162 1.00 91.31 85 LYS A C 1
ATOM 651 O O . LYS A 1 85 ? -15.174 10.912 7.415 1.00 91.31 85 LYS A O 1
ATOM 656 N N . THR A 1 86 ? -14.464 12.824 8.350 1.00 91.88 86 THR A N 1
ATOM 657 C CA . THR A 1 86 ? -13.127 12.807 7.762 1.00 91.88 86 THR A CA 1
ATOM 658 C C . THR A 1 86 ? -12.147 12.320 8.817 1.00 91.88 86 THR A C 1
ATOM 660 O O . THR A 1 86 ? -12.112 12.861 9.924 1.00 91.88 86 THR A O 1
ATOM 663 N N . LEU A 1 87 ? -11.357 11.303 8.487 1.00 91.94 87 LEU A N 1
ATOM 664 C CA . LEU A 1 87 ? -10.219 10.900 9.300 1.00 91.94 87 LEU A CA 1
ATOM 665 C C . 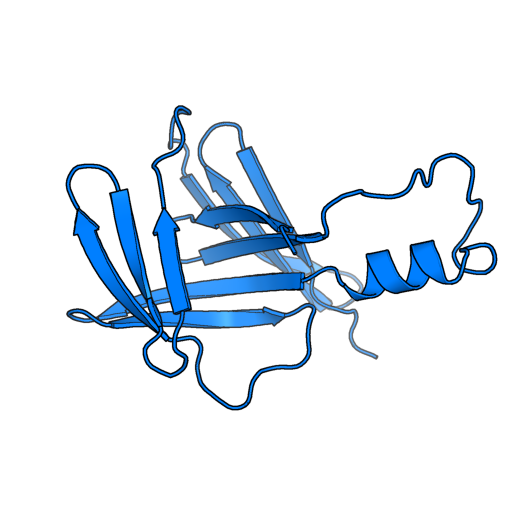LEU A 1 87 ? -9.023 11.753 8.876 1.00 91.94 87 LEU A C 1
ATOM 667 O O . LEU A 1 87 ? -8.606 11.718 7.722 1.00 91.94 87 LEU A O 1
ATOM 671 N N . VAL A 1 88 ? -8.504 12.544 9.802 1.00 94.38 88 VAL A N 1
ATOM 672 C CA . VAL A 1 88 ? -7.347 13.409 9.591 1.00 94.38 88 VAL A CA 1
ATOM 673 C C . VAL A 1 88 ? -6.109 12.700 10.109 1.00 94.38 88 VAL A C 1
ATOM 675 O O . VAL A 1 88 ? -6.054 12.296 11.273 1.00 94.38 88 VAL A O 1
ATOM 678 N N . GLU A 1 89 ? -5.121 12.566 9.235 1.00 94.44 89 GLU A N 1
ATOM 679 C CA . GLU A 1 89 ? -3.810 12.013 9.538 1.00 94.44 89 GLU A CA 1
ATOM 680 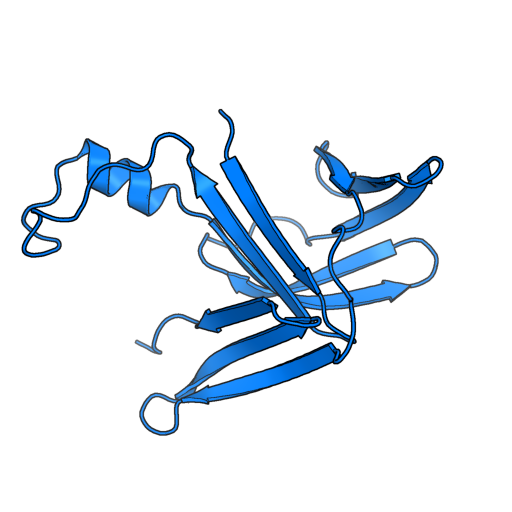C C . GLU A 1 89 ? -2.762 13.121 9.531 1.00 94.44 89 GLU A C 1
ATOM 682 O O . GLU A 1 89 ? -2.639 13.866 8.560 1.00 94.44 89 GLU A O 1
ATOM 687 N N . THR A 1 90 ? -1.994 13.224 10.613 1.00 96.12 90 THR A N 1
ATOM 688 C CA . THR A 1 90 ? -0.853 14.142 10.707 1.00 96.12 90 THR A CA 1
ATOM 689 C C . THR A 1 90 ? 0.434 13.350 10.863 1.00 96.12 90 THR A C 1
ATOM 691 O O . THR A 1 90 ? 0.553 12.533 11.778 1.00 96.12 90 THR A O 1
ATOM 694 N N . GLY A 1 91 ? 1.417 13.624 10.006 1.00 94.69 91 GLY A N 1
ATOM 695 C CA . GLY A 1 91 ? 2.725 12.984 10.081 1.00 94.69 91 GLY A CA 1
ATOM 696 C C . GLY A 1 91 ? 3.471 13.345 11.362 1.00 94.69 91 GLY A C 1
ATOM 697 O O . GLY A 1 91 ? 3.538 14.509 11.755 1.00 94.69 91 GLY A O 1
ATOM 698 N N . LEU A 1 92 ? 4.065 12.346 12.017 1.00 95.06 92 LEU A N 1
ATOM 699 C CA . LEU A 1 92 ? 4.821 12.573 13.249 1.00 95.06 92 LEU A CA 1
ATOM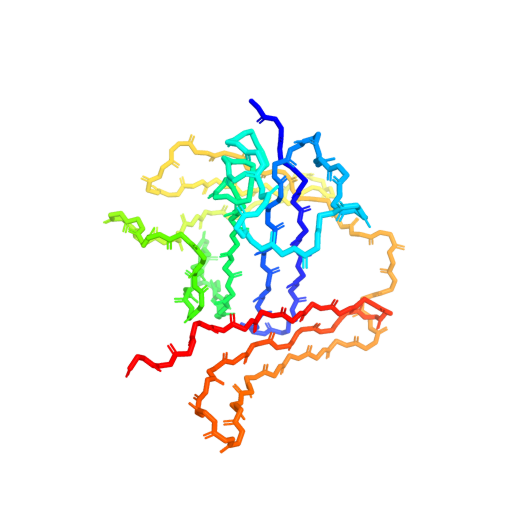 700 C C . LEU A 1 92 ? 6.263 13.020 12.976 1.00 95.06 92 LEU A C 1
ATOM 702 O O . LEU A 1 92 ? 6.807 13.855 13.696 1.00 95.06 92 LEU A O 1
ATOM 706 N N . HIS A 1 93 ? 6.882 12.451 11.939 1.00 93.44 93 HIS A N 1
ATOM 707 C CA . HIS A 1 93 ? 8.293 12.679 11.591 1.00 93.44 93 HIS A CA 1
ATOM 708 C C . HIS A 1 93 ? 8.474 13.565 10.356 1.00 93.44 93 HIS A C 1
ATOM 710 O O . HIS A 1 93 ? 9.595 13.849 9.941 1.00 93.44 93 HIS A O 1
ATOM 716 N N . SER A 1 94 ? 7.379 13.975 9.721 1.00 86.62 94 SER A N 1
ATOM 717 C CA . SER A 1 94 ? 7.381 14.806 8.519 1.00 86.62 94 SER A CA 1
ATOM 718 C C . SER A 1 94 ? 6.137 15.693 8.495 1.00 86.62 94 SER A C 1
ATOM 720 O O . SER A 1 94 ? 5.075 15.239 8.915 1.00 86.62 94 SER A O 1
ATOM 722 N N . PRO A 1 95 ? 6.238 16.942 8.007 1.00 89.06 95 PRO A N 1
ATOM 723 C CA . PRO A 1 95 ? 5.134 17.894 8.028 1.00 89.06 95 PRO A CA 1
ATOM 724 C C . PRO A 1 95 ? 4.159 17.621 6.875 1.00 89.06 95 PRO A C 1
ATOM 726 O O . PRO A 1 95 ? 4.126 18.356 5.887 1.00 89.06 95 PRO A O 1
ATOM 729 N N . TYR A 1 96 ? 3.383 16.547 6.987 1.00 88.25 96 TYR A N 1
ATOM 730 C CA . TYR A 1 96 ? 2.282 16.248 6.075 1.00 88.25 96 TYR A CA 1
ATOM 731 C C . TYR A 1 96 ? 0.952 16.148 6.825 1.00 88.25 96 TYR A C 1
ATOM 733 O O . TYR A 1 96 ? 0.910 15.868 8.025 1.00 88.25 96 TYR A O 1
ATOM 741 N N . LEU A 1 97 ? -0.124 16.387 6.078 1.00 91.25 97 LEU A N 1
ATOM 742 C CA . LEU A 1 97 ? -1.508 16.287 6.519 1.00 91.25 97 LEU A CA 1
ATOM 743 C C . LEU A 1 97 ? -2.300 15.592 5.408 1.00 91.25 97 LEU A C 1
ATOM 745 O O . LEU A 1 97 ? -2.323 16.087 4.278 1.00 91.25 97 LEU A O 1
ATOM 749 N N . GLU A 1 98 ? -2.931 14.464 5.718 1.00 90.56 98 GLU A N 1
ATOM 750 C CA . GLU A 1 98 ? -3.798 13.736 4.788 1.00 90.56 98 GLU A CA 1
ATOM 751 C C . GLU A 1 98 ? -5.230 13.683 5.339 1.00 90.56 98 GLU A C 1
ATOM 753 O O . GLU A 1 98 ? -5.463 13.516 6.537 1.00 90.56 98 GLU A O 1
ATOM 758 N N . HIS A 1 99 ? -6.206 13.876 4.451 1.00 91.31 99 HIS A N 1
ATOM 759 C CA . HIS A 1 99 ? -7.628 13.800 4.774 1.00 91.31 99 HIS A CA 1
ATOM 760 C C . HIS A 1 99 ? -8.224 12.571 4.103 1.00 91.31 99 HIS A C 1
ATOM 762 O O . HIS A 1 99 ? -8.296 12.487 2.874 1.00 91.31 99 HIS A O 1
ATOM 768 N N . TRP A 1 100 ? -8.681 11.635 4.921 1.00 88.56 100 TRP A N 1
ATOM 769 C CA . TRP A 1 100 ? -9.257 10.381 4.479 1.00 88.56 100 TRP A CA 1
ATOM 770 C C . TRP A 1 100 ? -10.775 10.418 4.604 1.00 88.56 100 TRP A C 1
ATOM 772 O O . TRP A 1 100 ? -11.340 10.741 5.651 1.00 88.56 100 TRP A O 1
ATOM 782 N N . HIS A 1 101 ? -11.440 10.048 3.515 1.00 87.25 101 HIS A N 1
ATOM 783 C CA . HIS A 1 101 ? -12.887 9.922 3.457 1.00 87.25 101 HIS A CA 1
ATOM 784 C C . HIS A 1 101 ? -13.263 8.454 3.298 1.00 87.25 101 HIS A C 1
ATOM 786 O O . HIS A 1 101 ? -12.670 7.738 2.489 1.00 87.25 101 HIS A O 1
ATOM 792 N N . GLU A 1 102 ? -14.266 8.014 4.054 1.00 82.00 102 GLU A N 1
ATOM 793 C CA . GLU A 1 102 ? -14.802 6.664 3.915 1.00 82.00 102 GLU A CA 1
ATOM 794 C C . GLU A 1 102 ? -15.338 6.445 2.491 1.00 82.00 102 GLU A C 1
ATOM 796 O O . GLU A 1 102 ? -16.046 7.287 1.928 1.00 82.00 102 GLU A O 1
ATOM 801 N N . ALA A 1 103 ? -14.991 5.306 1.891 1.00 78.50 103 ALA A N 1
ATOM 802 C CA . ALA A 1 103 ? -15.494 4.944 0.576 1.00 78.50 103 ALA A CA 1
ATOM 803 C C . ALA A 1 103 ? -16.998 4.635 0.647 1.00 78.50 103 ALA A C 1
ATOM 805 O O . ALA A 1 103 ? -17.461 3.957 1.555 1.00 78.50 103 ALA A O 1
ATOM 806 N N . ALA A 1 104 ? -17.766 5.043 -0.368 1.00 78.81 104 ALA A N 1
ATOM 807 C CA . ALA A 1 104 ? -19.213 4.796 -0.429 1.00 78.81 104 ALA A CA 1
ATOM 808 C C . ALA A 1 104 ? -19.606 3.311 -0.625 1.00 78.81 104 ALA A C 1
ATOM 810 O O . ALA A 1 104 ? -20.789 2.997 -0.753 1.00 78.81 104 ALA A O 1
ATOM 811 N N . GLN A 1 105 ? -18.632 2.402 -0.720 1.00 77.88 105 GLN A N 1
ATOM 812 C CA . GLN A 1 105 ? -18.861 0.987 -1.000 1.00 77.88 105 GLN A CA 1
ATOM 813 C C . GLN A 1 105 ? -18.955 0.154 0.286 1.00 77.88 105 GLN A C 1
ATOM 815 O O . GLN A 1 105 ? -18.357 0.521 1.295 1.00 77.88 105 GLN A O 1
ATOM 820 N N . PRO A 1 106 ? -19.648 -1.002 0.254 1.00 81.19 106 PRO A N 1
ATOM 821 C CA . PRO A 1 106 ? -19.670 -1.921 1.385 1.00 81.19 106 PRO A CA 1
ATOM 822 C C . PRO A 1 106 ? -18.257 -2.337 1.801 1.00 81.19 106 PRO A C 1
ATOM 824 O O . PRO A 1 106 ? -17.443 -2.721 0.961 1.00 81.19 106 PRO A O 1
ATOM 827 N N . ASN A 1 107 ? -17.992 -2.328 3.104 1.00 83.88 107 ASN A N 1
ATOM 828 C CA . ASN A 1 107 ? -16.699 -2.703 3.679 1.00 83.88 107 ASN A CA 1
ATOM 829 C C . ASN A 1 107 ? -16.599 -4.192 4.075 1.00 83.88 107 ASN A C 1
ATOM 831 O O . ASN A 1 107 ? -15.576 -4.630 4.597 1.00 83.88 107 ASN A O 1
ATOM 835 N N . HIS A 1 108 ? -17.625 -4.997 3.777 1.00 88.31 108 HIS A N 1
ATOM 836 C CA . HIS A 1 108 ? -17.642 -6.439 4.022 1.00 88.31 108 HIS A CA 1
ATOM 837 C C . HIS A 1 108 ? -17.947 -7.242 2.743 1.00 88.31 108 HIS A C 1
ATOM 839 O O . HIS A 1 108 ? -18.742 -6.794 1.914 1.00 88.31 108 HIS A O 1
ATOM 845 N N . PRO A 1 109 ? -17.357 -8.445 2.575 1.00 91.62 109 PRO A N 1
ATOM 846 C CA . PRO A 1 109 ? -16.395 -9.090 3.477 1.00 91.62 109 PRO A CA 1
ATOM 847 C C . PRO A 1 109 ? -15.039 -8.370 3.491 1.00 91.62 109 PRO A C 1
ATOM 849 O O . PRO A 1 109 ? -14.659 -7.738 2.508 1.00 91.62 109 PRO A O 1
ATOM 852 N N . CYS A 1 110 ? -14.324 -8.482 4.608 1.00 94.75 110 CYS A N 1
ATOM 853 C CA . CYS A 1 110 ? -13.017 -7.866 4.815 1.00 94.75 110 CYS A CA 1
ATOM 854 C C . CYS A 1 110 ? -11.994 -8.961 5.133 1.00 94.75 110 CYS A C 1
ATOM 856 O O . CYS A 1 110 ? -12.226 -9.773 6.031 1.00 94.75 110 CYS A O 1
ATOM 858 N N . ALA A 1 111 ? -10.905 -9.030 4.369 1.00 96.62 111 ALA A N 1
ATOM 859 C CA . ALA A 1 111 ? -9.867 -10.044 4.530 1.00 96.62 111 ALA A CA 1
ATOM 860 C C . ALA A 1 111 ? -8.500 -9.507 4.106 1.00 96.62 111 ALA A C 1
ATOM 862 O O . ALA A 1 111 ? -8.394 -8.696 3.187 1.00 96.62 111 ALA A O 1
ATOM 863 N N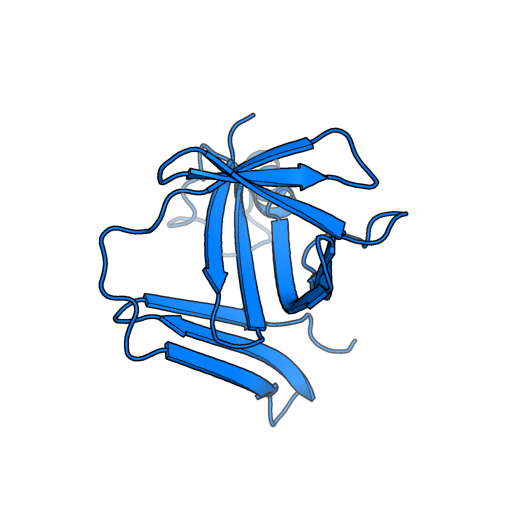 . ALA A 1 112 ? -7.447 -10.012 4.743 1.00 97.56 112 ALA A N 1
ATOM 864 C CA . ALA A 1 112 ? -6.078 -9.686 4.389 1.00 97.56 112 ALA A CA 1
ATOM 865 C C . ALA A 1 112 ? -5.168 -10.913 4.529 1.00 97.56 112 ALA A C 1
ATOM 867 O O . ALA A 1 112 ? -5.321 -11.691 5.469 1.00 97.56 112 ALA A O 1
ATOM 868 N N . LEU A 1 113 ? -4.239 -11.094 3.588 1.00 97.62 113 LEU A N 1
ATOM 869 C CA . LEU A 1 113 ? -3.336 -12.243 3.522 1.00 97.62 113 LEU A CA 1
ATOM 870 C C . LEU A 1 113 ? -1.914 -11.799 3.179 1.00 97.62 113 LEU A C 1
ATOM 872 O O . LEU A 1 113 ? -1.704 -11.060 2.216 1.00 97.62 113 LEU A O 1
ATOM 876 N N . ARG A 1 114 ? -0.934 -12.344 3.906 1.00 97.81 114 ARG A N 1
ATOM 877 C CA . ARG A 1 114 ? 0.455 -12.416 3.441 1.00 97.81 114 ARG A CA 1
ATOM 878 C C . ARG A 1 114 ? 0.610 -13.665 2.587 1.00 97.81 114 ARG A C 1
ATOM 880 O O . ARG A 1 114 ? 0.250 -14.765 2.997 1.00 97.81 114 ARG A O 1
ATOM 887 N N . LEU A 1 115 ? 1.143 -13.485 1.394 1.00 96.88 115 LEU A N 1
ATOM 888 C CA . LEU A 1 115 ? 1.341 -14.515 0.391 1.00 96.88 115 LEU A CA 1
ATOM 889 C C . LEU A 1 115 ? 2.832 -14.640 0.085 1.00 96.88 115 LEU A C 1
ATOM 891 O O . LEU A 1 115 ? 3.604 -13.687 0.218 1.00 96.88 115 LEU A O 1
ATOM 895 N N . ARG A 1 116 ? 3.233 -15.821 -0.380 1.00 95.56 116 ARG A N 1
ATOM 896 C CA . ARG A 1 116 ? 4.579 -16.064 -0.888 1.00 95.56 116 ARG A CA 1
ATOM 897 C C . ARG A 1 116 ? 4.492 -16.843 -2.191 1.00 95.56 116 ARG A C 1
ATOM 899 O O . ARG A 1 116 ? 3.824 -17.873 -2.248 1.00 95.56 116 ARG A O 1
ATOM 906 N N . ALA A 1 117 ? 5.140 -16.345 -3.238 1.00 91.62 117 ALA A N 1
ATOM 907 C CA . ALA A 1 117 ? 5.195 -17.039 -4.517 1.00 91.62 117 ALA A CA 1
ATOM 908 C C . ALA A 1 117 ? 5.939 -18.371 -4.352 1.00 91.62 117 ALA A C 1
ATOM 910 O O . ALA A 1 117 ? 7.071 -18.386 -3.870 1.00 91.62 117 ALA A O 1
ATOM 911 N N . ALA A 1 118 ? 5.316 -19.476 -4.764 1.00 91.06 118 ALA A N 1
ATOM 912 C CA . ALA A 1 118 ? 5.860 -20.816 -4.549 1.00 91.06 118 ALA A CA 1
ATOM 913 C C . ALA A 1 118 ? 7.215 -21.026 -5.245 1.00 91.06 118 ALA A C 1
ATOM 915 O O . ALA A 1 118 ? 8.098 -21.670 -4.694 1.00 91.06 118 ALA A O 1
ATOM 916 N N . GLN A 1 119 ? 7.387 -20.462 -6.443 1.00 90.12 119 GLN A N 1
ATOM 917 C CA . GLN A 1 119 ? 8.592 -20.655 -7.251 1.00 90.12 119 GLN A CA 1
ATOM 918 C C . GLN A 1 119 ? 9.727 -19.702 -6.868 1.00 90.12 119 GLN A C 1
ATOM 920 O O . GLN A 1 119 ? 10.888 -20.088 -6.909 1.00 90.12 119 GLN A O 1
ATOM 925 N N . THR A 1 120 ? 9.410 -18.450 -6.528 1.00 89.62 120 THR A N 1
ATOM 926 C CA . THR A 1 120 ? 10.422 -17.393 -6.346 1.00 89.62 120 THR A CA 1
ATOM 927 C C . THR A 1 120 ? 10.596 -16.957 -4.897 1.00 89.62 120 THR A C 1
ATOM 929 O O . THR A 1 120 ? 11.455 -16.132 -4.609 1.00 89.62 120 THR A O 1
ATOM 932 N N . GLY A 1 121 ? 9.748 -17.422 -3.978 1.00 91.00 121 GLY A N 1
ATOM 933 C CA . GLY A 1 121 ? 9.747 -16.961 -2.590 1.00 91.00 121 GLY A CA 1
ATOM 934 C C . GLY A 1 121 ? 9.330 -15.495 -2.414 1.00 91.00 121 GLY A C 1
ATOM 935 O O . GLY A 1 121 ? 9.359 -14.992 -1.290 1.00 91.00 121 GLY A O 1
ATOM 936 N N . GLN A 1 122 ? 8.932 -14.806 -3.490 1.00 94.25 122 GLN A N 1
ATOM 937 C CA . GLN A 1 122 ? 8.567 -13.391 -3.482 1.00 94.25 122 GLN A CA 1
ATOM 938 C C . GLN A 1 122 ? 7.364 -13.148 -2.565 1.00 94.25 122 GLN A C 1
ATOM 940 O O . GLN A 1 122 ? 6.326 -13.797 -2.714 1.00 94.25 122 GLN A O 1
ATOM 945 N N . ALA A 1 123 ? 7.506 -12.210 -1.627 1.00 95.62 123 ALA A N 1
ATOM 946 C CA . ALA A 1 123 ? 6.431 -11.816 -0.726 1.00 95.62 123 ALA A CA 1
ATOM 947 C C . ALA A 1 123 ? 5.359 -11.008 -1.468 1.00 95.62 123 ALA A C 1
ATOM 949 O O . ALA A 1 123 ? 5.654 -10.254 -2.399 1.00 95.62 123 ALA A O 1
ATOM 950 N N . ALA A 1 124 ? 4.114 -11.159 -1.041 1.00 97.25 124 ALA A N 1
ATOM 951 C CA . ALA A 1 124 ? 2.991 -10.386 -1.533 1.00 97.25 124 ALA A CA 1
ATOM 952 C C . ALA A 1 124 ? 1.961 -10.172 -0.419 1.00 97.25 124 ALA A C 1
ATOM 954 O O . ALA A 1 124 ? 1.862 -10.980 0.502 1.00 97.25 124 ALA A O 1
ATOM 955 N N . ILE A 1 125 ? 1.191 -9.095 -0.505 1.00 98.25 125 ILE A N 1
ATOM 956 C CA . ILE A 1 125 ? 0.096 -8.779 0.413 1.00 98.25 125 ILE A CA 1
ATOM 957 C C . ILE A 1 125 ? -1.164 -8.578 -0.417 1.00 98.25 125 ILE A C 1
ATOM 959 O O . ILE A 1 125 ? -1.174 -7.773 -1.348 1.00 98.25 125 ILE A O 1
ATOM 963 N N . LEU A 1 126 ? -2.212 -9.330 -0.086 1.00 97.75 126 LEU A N 1
ATOM 964 C CA . LEU A 1 126 ? -3.542 -9.211 -0.674 1.00 97.75 126 LEU A CA 1
ATOM 965 C C . LEU A 1 126 ? -4.498 -8.675 0.386 1.00 97.75 126 LEU A C 1
ATOM 967 O O . LEU A 1 126 ? -4.643 -9.285 1.443 1.00 97.75 126 LEU A O 1
ATOM 971 N N . VAL A 1 127 ? -5.184 -7.582 0.079 1.00 98.00 127 VAL A N 1
ATOM 972 C CA . VAL A 1 127 ? -6.254 -7.018 0.908 1.00 98.00 127 VAL A CA 1
ATOM 973 C C . VAL A 1 127 ? -7.534 -6.995 0.090 1.00 98.00 127 VAL A C 1
ATOM 975 O O . VAL A 1 127 ? -7.505 -6.657 -1.092 1.00 98.00 127 VAL A O 1
ATOM 978 N N . ARG A 1 128 ? -8.658 -7.356 0.706 1.00 95.94 128 ARG A N 1
ATOM 979 C CA . ARG A 1 128 ? -9.997 -7.261 0.126 1.00 95.94 128 ARG A CA 1
ATOM 980 C C . ARG A 1 128 ? -10.936 -6.585 1.110 1.00 95.94 128 ARG A C 1
ATOM 982 O O . ARG A 1 128 ? -11.035 -7.024 2.253 1.00 95.94 128 ARG A O 1
ATOM 989 N N . THR A 1 129 ? -11.705 -5.634 0.598 1.00 93.81 129 THR A N 1
ATOM 990 C CA . THR A 1 129 ? -12.773 -4.947 1.321 1.00 93.81 129 THR A CA 1
ATOM 991 C C . THR A 1 129 ? -13.969 -4.835 0.378 1.00 93.81 129 THR A C 1
ATOM 993 O O . THR A 1 129 ? -13.914 -4.158 -0.650 1.00 93.81 129 THR A O 1
ATOM 996 N N . GLY A 1 130 ? -15.027 -5.593 0.669 1.00 93.62 130 GLY A N 1
ATOM 997 C CA . GLY A 1 130 ? -16.207 -5.689 -0.188 1.00 93.62 130 GLY A CA 1
ATOM 998 C C . GLY A 1 130 ? -15.881 -6.241 -1.588 1.00 93.62 130 GLY A C 1
ATOM 999 O O . GLY A 1 130 ? -15.363 -7.366 -1.699 1.00 93.62 130 GLY A O 1
ATOM 1000 N N . PRO A 1 131 ? -16.216 -5.510 -2.670 1.00 93.25 131 PRO A N 1
ATOM 1001 C CA . PRO A 1 131 ? -15.916 -5.921 -4.041 1.00 93.25 131 PRO A CA 1
ATOM 1002 C C . PRO A 1 131 ? -14.508 -5.511 -4.508 1.00 93.25 131 PRO A C 1
ATOM 1004 O O . PRO A 1 131 ? -14.089 -5.932 -5.585 1.00 93.25 131 PRO A O 1
ATOM 1007 N N . ILE A 1 132 ? -13.776 -4.707 -3.730 1.00 93.81 132 ILE A N 1
ATOM 1008 C CA . ILE A 1 132 ? -12.450 -4.202 -4.099 1.00 93.81 132 ILE A CA 1
ATOM 1009 C C . ILE A 1 132 ? -11.379 -5.081 -3.459 1.00 93.81 132 ILE A C 1
ATOM 1011 O O . ILE A 1 132 ? -11.490 -5.489 -2.301 1.00 93.81 132 ILE A O 1
ATOM 1015 N N . PHE A 1 133 ? -10.312 -5.345 -4.208 1.00 95.69 133 PHE A N 1
ATOM 1016 C CA . PHE A 1 133 ? -9.086 -5.911 -3.668 1.00 95.69 133 PHE A CA 1
ATOM 1017 C C . PHE A 1 133 ? -7.867 -5.151 -4.189 1.00 95.69 133 PHE A C 1
ATOM 1019 O O . PHE A 1 133 ? -7.904 -4.554 -5.265 1.00 95.69 133 PHE A O 1
ATOM 1026 N N . MET A 1 134 ? -6.776 -5.212 -3.434 1.00 97.12 134 MET A N 1
ATOM 1027 C CA . MET A 1 134 ? -5.459 -4.743 -3.847 1.00 97.12 134 MET A CA 1
ATOM 1028 C C . MET A 1 134 ? -4.419 -5.816 -3.565 1.00 97.12 134 MET A C 1
ATOM 1030 O O . MET A 1 134 ? -4.470 -6.493 -2.539 1.00 97.12 134 MET A O 1
ATOM 1034 N N . LEU A 1 135 ? -3.472 -5.960 -4.489 1.00 97.19 135 LEU A N 1
ATOM 1035 C CA . LEU A 1 135 ? -2.349 -6.880 -4.387 1.00 97.19 135 LEU A CA 1
ATOM 1036 C C . LEU A 1 135 ? -1.050 -6.088 -4.531 1.00 97.19 135 LEU A C 1
ATOM 1038 O O . LEU A 1 135 ? -0.768 -5.561 -5.606 1.00 97.19 135 LEU A O 1
ATOM 1042 N N . ALA A 1 136 ? -0.239 -6.073 -3.481 1.00 97.00 136 ALA A N 1
ATOM 1043 C CA . ALA A 1 136 ? 1.145 -5.629 -3.548 1.00 97.00 136 ALA A CA 1
ATOM 1044 C C . ALA A 1 136 ? 2.055 -6.851 -3.660 1.00 97.00 136 ALA A C 1
ATOM 1046 O O . ALA A 1 136 ? 1.915 -7.817 -2.912 1.00 97.00 136 ALA A O 1
ATOM 1047 N N . ARG A 1 137 ? 3.001 -6.821 -4.594 1.00 95.56 137 ARG A N 1
ATOM 1048 C CA . ARG A 1 137 ? 4.041 -7.849 -4.746 1.00 95.56 137 ARG A CA 1
ATOM 1049 C C . ARG A 1 137 ? 5.404 -7.211 -4.553 1.00 95.56 137 ARG A C 1
ATOM 1051 O O . ARG A 1 137 ? 5.688 -6.197 -5.188 1.00 95.56 137 ARG A O 1
ATOM 1058 N N . GLY A 1 138 ? 6.232 -7.805 -3.701 1.00 93.12 138 GLY A N 1
ATOM 1059 C CA . GLY A 1 138 ? 7.619 -7.393 -3.517 1.00 93.12 138 GLY A CA 1
ATOM 1060 C C . GLY A 1 138 ? 8.454 -7.643 -4.772 1.00 93.12 138 GLY A C 1
ATOM 1061 O O . GLY A 1 138 ? 8.024 -8.332 -5.697 1.00 93.12 138 GLY A O 1
ATOM 1062 N N . ARG A 1 139 ? 9.673 -7.100 -4.810 1.00 87.94 139 ARG A N 1
ATOM 1063 C CA . ARG A 1 139 ? 10.643 -7.414 -5.872 1.00 87.94 139 ARG A CA 1
ATOM 1064 C C . ARG A 1 139 ? 11.086 -8.875 -5.743 1.00 87.94 139 ARG A C 1
ATOM 1066 O O . ARG A 1 139 ? 11.026 -9.455 -4.661 1.00 87.94 139 ARG A O 1
ATOM 1073 N N . ALA A 1 140 ? 11.439 -9.512 -6.859 1.00 79.62 140 ALA A N 1
ATOM 1074 C CA . ALA A 1 140 ? 12.007 -10.858 -6.790 1.00 79.62 140 ALA A CA 1
ATOM 1075 C C . ALA A 1 140 ? 13.333 -10.787 -6.013 1.00 79.62 140 ALA A C 1
ATOM 1077 O O . ALA A 1 140 ? 14.042 -9.788 -6.172 1.00 79.62 140 ALA A O 1
ATOM 1078 N N . PRO A 1 141 ? 13.656 -11.781 -5.167 1.00 66.94 141 PRO A N 1
ATOM 1079 C CA . PRO A 1 141 ? 15.010 -11.887 -4.643 1.00 66.94 141 PRO A CA 1
ATOM 1080 C C . PRO A 1 141 ? 15.982 -11.955 -5.831 1.00 66.94 141 PRO A C 1
ATOM 1082 O O . PRO A 1 141 ? 15.701 -12.653 -6.809 1.00 66.94 141 PRO A O 1
ATOM 1085 N N . GLY A 1 142 ? 17.033 -11.135 -5.772 1.00 55.38 142 GLY A N 1
ATOM 1086 C CA . GLY A 1 142 ? 18.109 -11.118 -6.765 1.00 55.38 142 GLY A CA 1
ATOM 1087 C C . GLY A 1 142 ? 19.015 -12.333 -6.660 1.00 55.38 142 GLY A C 1
ATOM 1088 O O . GLY A 1 142 ? 19.001 -12.985 -5.591 1.00 55.38 142 GLY A O 1
#

Radius of gyration: 16.81 Å; chains: 1; bounding box: 38×39×50 Å

Foldseek 3Di:
DDWDWDWFDFDWKIKIWTADPPQDDCPPPPDDVRDDPVNVVRVLPIWIFMDTWDDDPFKIFGDGPATPDPDDPDGFMWGWDDDPQWIWTATPVDGDIDTDHDDPAAQPPWDKDWDADPPQRWIKIWTDGHPDIDIDTHDGDD

Sequence (142 aa):
MSSAVSWLQGPELFVDLRQPAARPGFCLVPGFAQLSIAAETWLAGQQGFAGSFHVAQNRATWQREIDYQPPGPTPDEGTLSWEGKTLVETGLHSPYLEHWHEAAQPNHPCAALRLRAAQTGQAAILVRTGPIFMLARGRAPG

pLDDT: mean 90.34, std 7.36, range [54.44, 98.25]

Secondary structure (DSSP, 8-state):
--EEEEEEE-SSEEEEEEEESSPPP-TT--SGGG--HHHHHHHHT-EEEEEEEEEETTEEEEEEEEESSPPPSS--EEEEEEETTEEEEEESSS--EEEEE--SS---SEEEEEEE-TTT--EEEEEEETTEEEEEEPPPP-